Protein AF-A0A0G1MH00-F1 (afdb_monomer)

InterPro domains:
  IPR000829 DAGK family [PF01219] (3-76)
  IPR000829 DAGK family [PTHR34299] (6-81)
  IPR033717 Undecaprenol kinase [cd14265] (2-76)
  IPR036945 Diacylglycerol kinase (DAGK) superfamily [G3DSA:1.10.287.3610] (1-80)

Solvent-accessible surface area (backbone atoms only — not comparable to full-atom values): 4648 Å² total; per-residue (Å²): 110,75,70,56,59,77,76,44,94,68,54,71,68,55,53,52,51,55,51,49,40,50,51,52,36,52,50,41,49,50,51,40,56,52,48,49,54,50,41,55,70,77,39,79,82,44,65,68,65,46,46,56,52,49,55,51,42,53,49,53,40,48,54,45,45,52,52,35,50,52,54,48,47,69,66,47,51,69,69,74,82,104

Secondary structure (DSSP, 8-state):
-HHHHHHS---HHHHHHHHHHHHHHHHHHHHHHHHHHHHHHH-TT-HHHHHHHHHHHHHHHHHHHHHHHHHHHHHHHHHH--

Sequence (82 aa):
MFIGIWFFRLKVWQISALTLVIIIVLVLELINSIMERFVDVVSPRLHSQAKDIKDIMAGAVLIASIGSVIIGVLIFLPYIFV

Nearest PDB structures (foldseek):
  4d2e-assembly1_B  TM=9.118E-01  e=3.299E-02  Escherichia coli K-12
  4uxz-assembly1_C  TM=9.118E-01  e=4.825E-02  Escherichia coli K-12
  4d2e-assembly1_C  TM=9.145E-01  e=5.476E-02  Escherichia coli K-12
  4brb-assembly2_D  TM=8.965E-01  e=4.825E-02  Escherichia coli K-12
  7y5d-assembly1_9  TM=4.961E-01  e=5.953E+00  Mycolicibacterium smegmatis

Organism: NCBI:txid1619041

pLDDT: mean 88.88, std 8.89, range [58.31, 97.5]

Radius of gyration: 17.19 Å; Cα contacts (8 Å, |Δi|>4): 34; chains: 1; bounding box: 37×18×50 Å

Foldseek 3Di:
DVVLPVVDPADPVLVVLLVVLVVVLVVLVVVLVVVLVVLCVVCVPPVPVSVVVSVVSVVVSVVSVVVSVVSVCVRCVVVVVD

Mean predicted aligned error: 4.96 Å

Structure (mmCIF, N/CA/C/O backbone):
data_AF-A0A0G1MH00-F1
#
_entry.id   AF-A0A0G1MH00-F1
#
loop_
_atom_site.group_PDB
_atom_site.id
_atom_site.type_symbol
_atom_site.label_atom_id
_atom_site.label_alt_id
_atom_site.label_comp_id
_atom_site.label_asym_id
_atom_site.label_entity_id
_atom_site.label_seq_id
_atom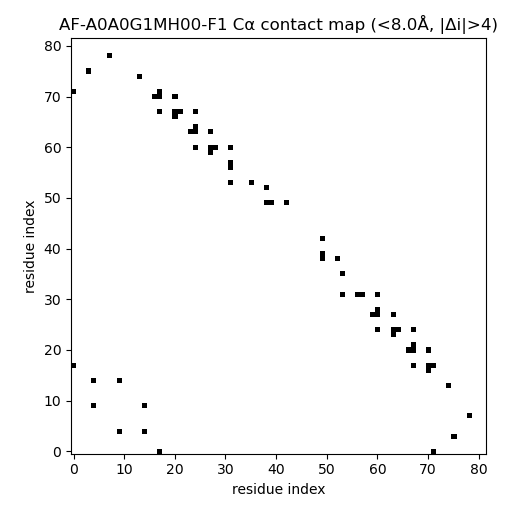_site.pdbx_PDB_ins_code
_atom_site.Cartn_x
_atom_site.Cartn_y
_atom_site.Cartn_z
_atom_site.occupancy
_atom_site.B_iso_or_equiv
_atom_site.auth_seq_id
_atom_site.auth_comp_id
_atom_site.auth_asym_id
_atom_site.auth_atom_id
_atom_site.pdbx_PDB_model_num
ATOM 1 N N . MET A 1 1 ? 8.263 -7.720 -4.566 1.00 69.25 1 MET A N 1
ATOM 2 C CA . MET A 1 1 ? 8.903 -6.577 -5.265 1.00 69.25 1 MET A CA 1
ATOM 3 C C . MET A 1 1 ? 10.410 -6.496 -5.040 1.00 69.25 1 MET A C 1
ATOM 5 O O . MET A 1 1 ? 11.111 -6.471 -6.039 1.00 69.25 1 MET A O 1
ATOM 9 N N . PHE A 1 2 ? 10.930 -6.518 -3.802 1.00 71.12 2 PHE A N 1
ATOM 10 C CA . PHE A 1 2 ? 12.385 -6.427 -3.554 1.00 71.12 2 PHE A CA 1
ATOM 11 C C . PHE A 1 2 ? 13.225 -7.471 -4.295 1.00 71.12 2 PHE A C 1
ATOM 13 O O . PHE A 1 2 ? 14.245 -7.126 -4.874 1.00 71.12 2 PHE A O 1
ATOM 20 N N . ILE A 1 3 ? 12.763 -8.723 -4.342 1.00 72.06 3 ILE A N 1
ATOM 21 C CA . ILE A 1 3 ? 13.460 -9.796 -5.064 1.00 72.06 3 ILE A CA 1
ATOM 22 C C . ILE A 1 3 ? 13.552 -9.463 -6.562 1.00 72.06 3 ILE A C 1
ATOM 24 O O . ILE A 1 3 ? 14.621 -9.564 -7.146 1.00 72.06 3 ILE A O 1
ATOM 28 N N . GLY A 1 4 ? 12.477 -8.949 -7.171 1.00 68.69 4 GLY A N 1
ATOM 29 C CA . GLY A 1 4 ? 12.466 -8.569 -8.588 1.00 68.69 4 GLY A CA 1
ATOM 30 C C . GLY A 1 4 ? 13.465 -7.460 -8.945 1.00 68.69 4 GLY A C 1
ATOM 31 O O . GLY A 1 4 ? 14.001 -7.467 -10.047 1.00 68.69 4 GLY A O 1
ATOM 32 N N . ILE A 1 5 ? 13.784 -6.553 -8.013 1.00 74.44 5 ILE A N 1
ATOM 33 C CA . ILE A 1 5 ? 14.801 -5.506 -8.234 1.00 74.44 5 ILE A CA 1
ATOM 34 C C . ILE A 1 5 ? 16.189 -6.119 -8.473 1.00 74.44 5 ILE A C 1
ATOM 36 O O . ILE A 1 5 ? 16.953 -5.592 -9.273 1.00 74.44 5 ILE A O 1
ATOM 40 N N . TRP A 1 6 ? 16.511 -7.233 -7.812 1.00 72.06 6 TRP A N 1
ATOM 41 C CA . TRP A 1 6 ? 17.811 -7.899 -7.947 1.00 72.06 6 TRP A CA 1
ATOM 42 C C . TRP A 1 6 ? 17.932 -8.750 -9.215 1.00 72.06 6 TRP A C 1
ATOM 44 O O . TRP A 1 6 ? 19.038 -8.942 -9.714 1.00 72.06 6 TRP A O 1
ATOM 54 N N . PHE A 1 7 ? 16.813 -9.252 -9.741 1.00 72.56 7 PHE A N 1
ATOM 55 C CA . PHE A 1 7 ? 16.803 -10.106 -10.932 1.00 72.56 7 PHE A CA 1
ATOM 56 C C . PHE A 1 7 ? 16.762 -9.313 -12.243 1.00 72.56 7 PHE A C 1
ATOM 58 O O . PHE A 1 7 ? 17.361 -9.734 -13.231 1.00 72.56 7 PHE A O 1
ATOM 65 N N . PHE A 1 8 ? 16.084 -8.163 -12.270 1.00 75.75 8 PHE A N 1
ATOM 66 C CA . PHE A 1 8 ? 15.884 -7.387 -13.492 1.00 75.75 8 PHE A CA 1
ATOM 67 C C . PHE A 1 8 ? 16.783 -6.147 -13.535 1.00 75.75 8 PHE A C 1
ATOM 69 O O . PHE A 1 8 ? 16.929 -5.433 -12.546 1.00 75.75 8 PHE A O 1
ATOM 76 N N . ARG A 1 9 ? 17.356 -5.835 -14.708 1.00 81.44 9 ARG A N 1
ATOM 77 C CA . ARG A 1 9 ? 18.111 -4.586 -14.940 1.00 81.44 9 ARG A CA 1
ATOM 78 C C . ARG A 1 9 ? 17.158 -3.388 -15.051 1.00 81.44 9 ARG A C 1
ATOM 80 O O . ARG A 1 9 ? 16.927 -2.849 -16.135 1.00 81.44 9 ARG A O 1
ATOM 87 N N . LEU A 1 10 ? 16.571 -3.006 -13.921 1.00 85.06 10 LEU A N 1
ATOM 88 C CA . LEU A 1 10 ? 15.646 -1.883 -13.820 1.00 85.06 10 LEU A CA 1
ATOM 89 C C . LEU A 1 10 ? 16.375 -0.540 -13.965 1.00 85.06 10 LEU A C 1
ATOM 91 O O . LEU A 1 10 ? 17.512 -0.361 -13.525 1.00 85.06 10 LEU A O 1
ATOM 95 N N . LYS A 1 11 ? 15.692 0.436 -14.560 1.00 89.38 11 LYS A N 1
ATOM 96 C CA . LYS A 1 11 ? 16.123 1.837 -14.604 1.00 89.38 11 LYS A CA 1
ATOM 97 C C . LYS A 1 11 ? 15.984 2.466 -13.216 1.00 89.38 11 LYS A C 1
ATOM 99 O O . LYS A 1 11 ? 15.095 2.104 -12.448 1.00 89.38 11 LYS A O 1
ATOM 104 N N . VAL A 1 12 ? 16.797 3.487 -12.934 1.00 89.06 12 VAL A N 1
ATOM 105 C CA . VAL A 1 12 ? 16.788 4.206 -11.644 1.00 89.06 12 VAL A CA 1
ATOM 106 C C . VAL A 1 12 ? 15.378 4.657 -11.252 1.00 89.06 12 VAL A C 1
ATOM 108 O O . VAL A 1 12 ? 14.954 4.404 -10.132 1.00 89.06 12 VAL A O 1
ATOM 111 N N . TRP A 1 13 ? 14.605 5.223 -12.187 1.00 90.38 13 TRP A N 1
ATOM 112 C CA . TRP A 1 13 ? 13.243 5.689 -11.901 1.00 90.38 13 TRP A CA 1
ATOM 113 C C . TRP A 1 13 ? 12.279 4.559 -11.498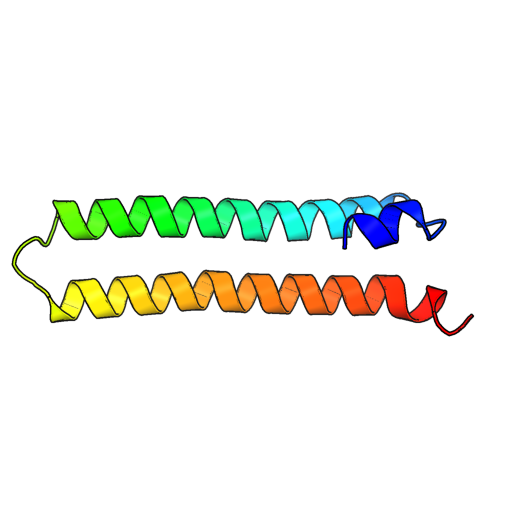 1.00 90.38 13 TRP A C 1
ATOM 115 O O . TRP A 1 13 ? 11.400 4.782 -10.670 1.00 90.38 13 TRP A O 1
ATOM 125 N N . GLN A 1 14 ? 12.449 3.343 -12.035 1.00 91.50 14 GLN A N 1
ATOM 126 C CA . GLN A 1 14 ? 11.627 2.180 -11.672 1.00 91.50 14 GLN A CA 1
ATOM 127 C C . GLN A 1 14 ? 11.953 1.725 -10.254 1.00 91.50 14 GLN A C 1
ATOM 129 O O . GLN A 1 14 ? 11.049 1.457 -9.469 1.00 91.50 14 GLN A O 1
ATOM 134 N N . ILE A 1 15 ? 13.241 1.697 -9.902 1.00 90.38 15 ILE A N 1
ATOM 135 C CA . ILE A 1 15 ? 13.697 1.377 -8.546 1.00 90.38 15 ILE A CA 1
ATOM 136 C C . ILE A 1 15 ? 13.178 2.426 -7.557 1.00 90.38 15 ILE A C 1
ATOM 138 O O . ILE A 1 15 ? 12.656 2.057 -6.505 1.00 90.38 15 ILE A O 1
ATOM 1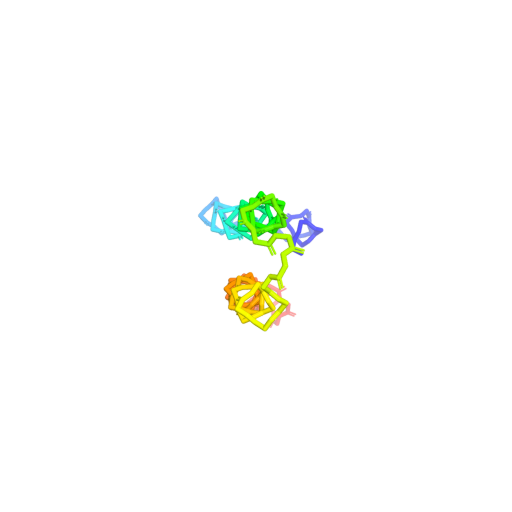42 N N . SER A 1 16 ? 13.250 3.717 -7.902 1.00 92.56 16 SER A N 1
ATOM 143 C CA . SER A 1 16 ? 12.697 4.802 -7.083 1.00 92.56 16 SER A CA 1
ATOM 144 C C . SER A 1 16 ? 11.191 4.642 -6.874 1.00 92.56 16 SE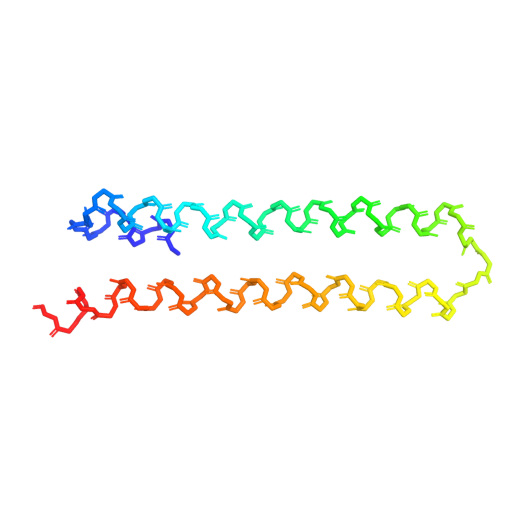R A C 1
ATOM 146 O O . SER A 1 16 ? 10.734 4.710 -5.736 1.00 92.56 16 SER A O 1
ATOM 148 N N . ALA A 1 17 ? 10.429 4.368 -7.938 1.00 93.25 17 ALA A N 1
ATOM 149 C CA . ALA A 1 17 ? 8.984 4.159 -7.853 1.00 93.25 17 ALA A CA 1
ATOM 150 C C . ALA A 1 17 ? 8.630 2.941 -6.983 1.00 93.25 17 ALA A C 1
ATOM 152 O O . ALA A 1 17 ? 7.810 3.068 -6.076 1.00 93.25 17 ALA A O 1
ATOM 153 N N . LEU A 1 18 ? 9.288 1.793 -7.198 1.00 93.00 18 LEU A N 1
ATOM 154 C CA . LEU A 1 18 ? 9.105 0.581 -6.386 1.00 93.00 18 LEU A CA 1
ATOM 155 C C . LEU A 1 18 ? 9.434 0.829 -4.910 1.00 93.00 18 LEU A C 1
ATOM 157 O O . LEU A 1 18 ? 8.692 0.406 -4.028 1.00 93.00 18 LEU A O 1
ATOM 161 N N . THR A 1 19 ? 10.536 1.523 -4.637 1.00 92.62 19 THR A N 1
ATOM 162 C CA . THR A 1 19 ? 10.960 1.836 -3.268 1.00 92.62 19 THR A CA 1
ATOM 163 C C . THR A 1 19 ? 9.942 2.742 -2.584 1.00 92.62 19 THR A C 1
ATOM 165 O O . THR A 1 19 ? 9.543 2.473 -1.453 1.00 92.62 19 THR A O 1
ATOM 168 N N . LEU A 1 20 ? 9.465 3.773 -3.285 1.00 95.06 20 LEU A N 1
ATOM 169 C CA . LEU A 1 20 ? 8.485 4.716 -2.757 1.00 95.06 20 LEU A CA 1
ATOM 170 C C . LEU A 1 20 ? 7.170 4.020 -2.387 1.00 95.06 20 LEU A C 1
ATOM 172 O O . LEU A 1 20 ? 6.679 4.210 -1.278 1.00 95.06 20 LEU A O 1
ATOM 176 N N . VAL A 1 21 ? 6.616 3.186 -3.272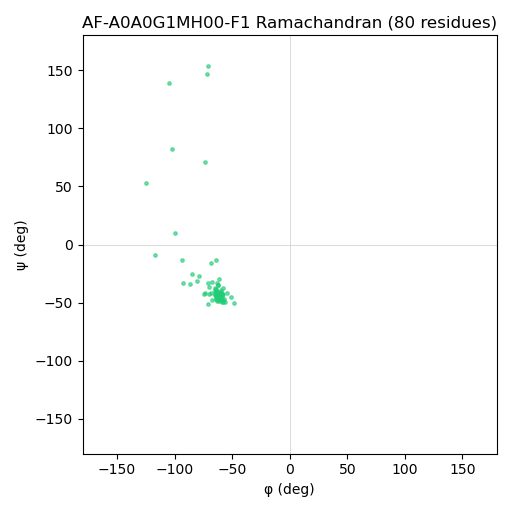 1.00 95.44 21 VAL A N 1
ATOM 177 C CA . VAL A 1 21 ? 5.330 2.517 -3.001 1.00 95.44 21 VAL A CA 1
ATOM 178 C C . VAL A 1 21 ? 5.431 1.505 -1.864 1.00 95.44 21 VAL A C 1
ATOM 180 O O . VAL A 1 21 ? 4.486 1.358 -1.094 1.00 95.44 21 VAL A O 1
ATOM 183 N N . ILE A 1 22 ? 6.585 0.853 -1.698 1.00 93.44 22 ILE A N 1
ATOM 184 C CA . ILE A 1 22 ? 6.831 -0.032 -0.556 1.00 93.44 22 ILE A CA 1
ATOM 185 C C . ILE A 1 22 ? 6.898 0.776 0.742 1.00 93.44 22 ILE A C 1
ATOM 187 O O . ILE A 1 22 ? 6.246 0.412 1.719 1.00 93.44 22 ILE A O 1
ATOM 191 N N . ILE A 1 23 ? 7.651 1.880 0.754 1.00 95.88 23 ILE A N 1
ATOM 192 C CA . ILE A 1 23 ? 7.757 2.750 1.932 1.00 95.88 23 ILE A CA 1
ATOM 193 C C . ILE A 1 23 ? 6.381 3.297 2.319 1.00 95.88 23 ILE A C 1
ATOM 195 O O . ILE A 1 23 ? 6.050 3.291 3.499 1.00 95.88 23 ILE A O 1
ATOM 199 N N . ILE A 1 24 ? 5.558 3.711 1.352 1.00 96.31 24 ILE A N 1
ATOM 200 C CA . ILE A 1 24 ? 4.199 4.206 1.616 1.00 96.31 24 ILE A CA 1
ATOM 201 C C . ILE A 1 24 ? 3.347 3.140 2.311 1.00 96.31 24 ILE A C 1
ATOM 203 O O . ILE A 1 24 ? 2.714 3.444 3.319 1.00 96.31 24 ILE A O 1
ATOM 207 N N . VAL A 1 25 ? 3.351 1.897 1.819 1.00 97.00 25 VAL A N 1
ATOM 208 C CA . VAL A 1 25 ? 2.600 0.800 2.455 1.00 97.00 25 VAL A CA 1
ATOM 209 C C . VAL A 1 25 ? 3.088 0.558 3.886 1.00 97.00 25 VAL A C 1
ATOM 211 O O . VAL A 1 25 ? 2.270 0.455 4.794 1.00 97.00 25 VAL A O 1
ATOM 214 N N . LEU A 1 26 ? 4.405 0.541 4.114 1.00 96.44 26 LEU A N 1
ATOM 215 C CA . LEU A 1 26 ? 4.977 0.357 5.454 1.00 96.44 26 LEU A CA 1
ATOM 216 C C . LEU A 1 26 ? 4.624 1.505 6.407 1.00 96.44 26 LEU A C 1
ATOM 218 O O . LEU A 1 26 ? 4.293 1.266 7.565 1.00 96.44 26 LEU A O 1
ATOM 222 N N . VAL A 1 27 ? 4.670 2.751 5.933 1.00 97.44 27 VAL A N 1
ATOM 223 C CA . VAL A 1 27 ? 4.273 3.921 6.727 1.00 97.44 27 VAL A CA 1
ATOM 224 C C . VAL A 1 27 ? 2.790 3.850 7.081 1.00 97.44 27 VAL A C 1
ATOM 226 O O . VAL A 1 27 ? 2.433 4.112 8.227 1.00 97.44 27 VAL A O 1
ATOM 229 N N . LEU A 1 28 ? 1.932 3.455 6.139 1.00 96.88 28 LEU A N 1
ATOM 230 C CA . LEU A 1 28 ? 0.504 3.286 6.404 1.00 96.88 28 LEU A CA 1
ATOM 231 C C . LEU A 1 28 ? 0.228 2.165 7.408 1.00 96.88 28 LEU A C 1
ATOM 233 O O . LEU A 1 28 ? -0.620 2.349 8.274 1.00 96.88 28 LEU A O 1
ATOM 237 N N . GLU A 1 29 ? 0.974 1.063 7.364 1.00 96.75 29 GLU A N 1
ATOM 238 C CA . GLU A 1 29 ? 0.867 -0.019 8.353 1.00 96.75 29 GLU A CA 1
ATOM 239 C C . GLU A 1 29 ? 1.251 0.451 9.767 1.00 96.75 29 GLU A C 1
ATOM 241 O O . GLU A 1 29 ? 0.575 0.143 10.756 1.00 96.75 29 GLU A O 1
ATOM 246 N N . LEU A 1 30 ? 2.309 1.264 9.872 1.00 97.50 30 LEU A N 1
ATOM 247 C CA . LEU A 1 30 ? 2.718 1.875 11.138 1.00 97.50 30 LEU A CA 1
ATOM 248 C C . LEU A 1 30 ? 1.663 2.856 11.658 1.00 97.50 30 LEU A C 1
ATOM 250 O O . LEU A 1 30 ? 1.339 2.828 12.845 1.00 97.50 30 LEU A O 1
ATOM 254 N N . ILE A 1 31 ? 1.103 3.697 10.784 1.00 95.81 31 ILE A N 1
ATOM 255 C CA . ILE A 1 31 ? 0.021 4.623 11.143 1.00 95.81 31 ILE A CA 1
ATOM 256 C C . ILE A 1 31 ? -1.220 3.844 11.592 1.00 95.81 31 ILE A C 1
ATOM 258 O O . ILE A 1 31 ? -1.800 4.197 12.616 1.00 95.81 31 ILE A O 1
ATOM 262 N N . ASN A 1 32 ? -1.589 2.771 10.887 1.00 96.44 32 ASN A N 1
ATOM 263 C CA . ASN A 1 32 ? -2.702 1.898 11.258 1.00 96.44 32 ASN A CA 1
ATOM 264 C C . ASN A 1 32 ? -2.503 1.332 12.674 1.00 96.44 32 ASN A C 1
ATOM 266 O O . ASN A 1 32 ? -3.379 1.474 13.522 1.00 96.44 32 ASN A O 1
ATOM 270 N N . SER A 1 33 ? -1.304 0.822 12.978 1.00 95.75 33 SER A N 1
ATOM 271 C CA . SER A 1 33 ? -0.953 0.315 14.314 1.00 95.75 33 SER A CA 1
ATOM 272 C C . SER A 1 33 ? -0.973 1.394 15.407 1.00 95.75 33 SER A C 1
ATOM 274 O O . SER A 1 33 ? -1.411 1.139 16.531 1.00 95.75 33 SER A O 1
ATOM 276 N N . ILE A 1 34 ? -0.480 2.604 15.112 1.00 95.88 34 ILE A N 1
ATOM 277 C CA . ILE A 1 34 ? -0.506 3.738 16.053 1.00 95.88 34 ILE A CA 1
ATOM 278 C C . ILE A 1 34 ? -1.949 4.117 16.370 1.00 95.88 34 ILE A C 1
ATOM 280 O O . ILE A 1 34 ? -2.311 4.279 17.537 1.00 95.88 34 ILE A O 1
ATOM 284 N N . MET A 1 35 ? -2.769 4.253 15.335 1.00 94.00 35 MET A N 1
ATOM 285 C CA . MET A 1 35 ? -4.147 4.679 15.485 1.00 94.00 35 MET A CA 1
ATOM 286 C C . MET A 1 35 ? -5.018 3.600 16.126 1.00 94.00 35 MET A C 1
ATOM 288 O O . MET A 1 35 ? -5.895 3.935 16.915 1.00 94.00 35 MET A O 1
ATOM 292 N N . GLU A 1 36 ? -4.749 2.319 15.872 1.00 92.69 36 GLU A N 1
ATOM 293 C CA . GLU A 1 36 ? -5.412 1.219 16.571 1.00 92.69 36 GLU A CA 1
ATOM 294 C C . GLU A 1 36 ? -5.223 1.345 18.089 1.00 92.69 36 GLU A C 1
ATOM 296 O O . GLU A 1 36 ? -6.197 1.365 18.844 1.00 92.69 36 GLU A O 1
ATOM 301 N N . ARG A 1 37 ? -3.973 1.545 18.528 1.00 93.00 37 ARG A N 1
ATOM 302 C CA . ARG A 1 37 ? -3.644 1.764 19.945 1.00 93.00 37 ARG A CA 1
ATOM 303 C C . ARG A 1 37 ? -4.265 3.047 20.487 1.00 93.00 37 ARG A C 1
ATOM 305 O O . ARG A 1 37 ? -4.710 3.075 21.629 1.00 93.00 37 ARG A O 1
ATOM 312 N N . PHE A 1 38 ? -4.289 4.112 19.688 1.00 92.94 38 PHE A N 1
ATOM 313 C CA . PHE A 1 38 ? -4.906 5.376 20.082 1.00 92.94 38 PHE A CA 1
ATOM 314 C C . PHE A 1 38 ? -6.411 5.216 20.333 1.00 92.94 38 PHE A C 1
ATOM 316 O O . PHE A 1 38 ? -6.914 5.659 21.365 1.00 92.94 38 PHE A O 1
ATOM 323 N N . VAL A 1 39 ? -7.121 4.535 19.431 1.00 90.81 39 VAL A N 1
ATOM 324 C CA . VAL A 1 39 ? -8.553 4.242 19.570 1.00 90.81 39 VAL A CA 1
ATOM 325 C C . VAL A 1 39 ? -8.819 3.392 20.813 1.00 90.81 39 VAL A C 1
ATOM 327 O O . VAL A 1 39 ? -9.740 3.711 21.567 1.00 90.81 39 VAL A O 1
ATOM 330 N N . ASP A 1 40 ? -7.988 2.382 21.080 1.00 89.38 40 ASP A N 1
ATOM 331 C CA . ASP A 1 40 ? -8.121 1.530 22.270 1.00 89.38 40 ASP A CA 1
ATOM 332 C C . ASP A 1 40 ? -7.952 2.319 23.581 1.00 89.38 40 ASP A C 1
ATOM 334 O O . ASP A 1 40 ? -8.650 2.055 24.562 1.00 89.38 40 ASP A O 1
ATOM 338 N N . VAL A 1 41 ? -7.075 3.330 23.595 1.00 90.31 41 VAL A N 1
ATOM 339 C CA . VAL A 1 41 ? -6.870 4.213 24.756 1.00 90.31 41 VAL A CA 1
ATOM 340 C C . VAL A 1 41 ? -8.030 5.195 24.943 1.00 90.31 41 VAL A C 1
ATOM 342 O O . VAL A 1 41 ? -8.457 5.432 26.073 1.00 90.31 41 VAL A O 1
ATOM 345 N N . VAL A 1 42 ? -8.544 5.780 23.859 1.00 88.38 42 VAL A N 1
ATOM 346 C CA . VAL A 1 42 ? -9.577 6.831 23.922 1.00 88.38 42 VAL A CA 1
ATOM 347 C C . VAL A 1 42 ? -10.980 6.257 24.131 1.00 88.38 42 VAL A C 1
ATOM 349 O O . VAL A 1 42 ? -11.819 6.897 24.764 1.00 88.38 42 VAL A O 1
ATOM 352 N N . SER A 1 43 ? -11.253 5.056 23.621 1.00 81.25 43 SER A N 1
ATOM 353 C CA . SER A 1 43 ? -12.599 4.469 23.584 1.00 81.25 43 SER A CA 1
ATOM 354 C C . SER A 1 43 ? -12.706 3.087 24.251 1.00 81.25 43 SER A C 1
ATOM 356 O O . SER A 1 43 ? -13.299 2.179 23.670 1.00 81.25 43 SER A O 1
ATOM 358 N N . PRO A 1 44 ? -12.264 2.905 25.514 1.00 72.31 44 PRO A N 1
ATOM 359 C CA . PRO A 1 44 ? -12.246 1.590 26.167 1.00 72.31 44 PRO A CA 1
ATOM 360 C C . PRO A 1 44 ? -13.638 0.967 26.391 1.00 72.31 44 PRO A C 1
ATOM 362 O O . PRO A 1 44 ? -13.743 -0.211 26.718 1.00 72.31 44 PRO A O 1
ATOM 365 N N . ARG A 1 45 ? -14.726 1.741 26.252 1.00 72.75 45 ARG A N 1
ATOM 366 C CA . ARG A 1 45 ? -16.115 1.266 26.425 1.00 72.75 45 ARG A CA 1
ATOM 367 C C . ARG A 1 45 ? -16.974 1.351 25.157 1.00 72.75 45 ARG A C 1
ATOM 369 O O . ARG A 1 45 ? -18.072 0.799 25.145 1.00 72.75 45 ARG A O 1
ATOM 376 N N . LEU A 1 46 ? -16.496 1.998 24.091 1.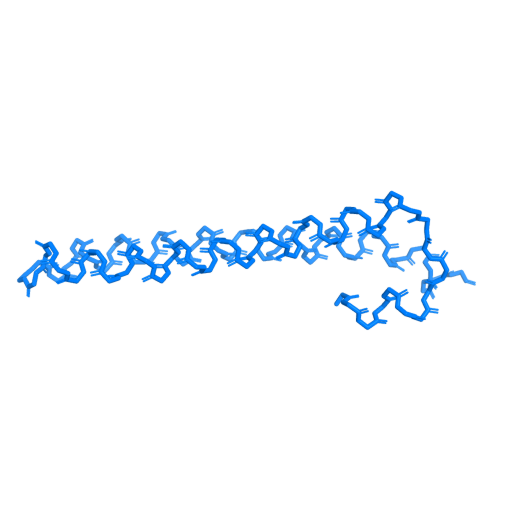00 72.06 46 LEU A N 1
ATOM 377 C CA . LEU A 1 46 ? -17.243 2.217 22.845 1.00 72.06 46 LEU A CA 1
ATOM 378 C C . LEU A 1 46 ? -16.780 1.228 21.770 1.00 72.06 46 LEU A C 1
ATOM 380 O O . LEU A 1 46 ? -15.965 1.550 20.913 1.00 72.06 46 LEU A O 1
ATOM 384 N N . HIS A 1 47 ? -17.319 0.009 21.817 1.00 77.31 47 HIS A N 1
ATOM 385 C CA . HIS A 1 47 ? -16.873 -1.086 20.950 1.00 77.31 47 HIS A CA 1
ATOM 386 C C . HIS A 1 47 ? -17.261 -0.907 19.473 1.00 77.31 47 HIS A C 1
ATOM 388 O O . HIS A 1 47 ? -16.482 -1.279 18.600 1.00 77.31 47 HIS A O 1
ATOM 394 N N . SER A 1 48 ? -18.439 -0.346 19.169 1.00 83.38 48 SER A N 1
ATOM 395 C CA . SER A 1 48 ? -18.902 -0.210 17.777 1.00 83.38 48 SER A CA 1
ATOM 396 C C . SER A 1 48 ? -18.108 0.842 17.003 1.00 83.38 48 SER A C 1
ATOM 398 O O . SER A 1 48 ? -17.542 0.536 15.964 1.00 83.38 48 SER A O 1
ATOM 400 N N . GLN A 1 49 ? -17.982 2.052 17.552 1.00 84.62 49 GLN A N 1
ATOM 401 C CA . GLN A 1 49 ? -17.259 3.152 16.903 1.00 84.62 49 GLN A CA 1
ATOM 402 C C . GLN A 1 49 ? -15.763 2.849 16.760 1.00 84.62 49 GLN A C 1
ATOM 404 O O . GLN A 1 49 ? -15.164 3.153 15.732 1.00 84.62 49 GLN A O 1
ATOM 409 N N . ALA A 1 50 ? -15.158 2.214 17.772 1.00 87.81 50 ALA A N 1
ATOM 410 C CA . ALA A 1 50 ? -13.765 1.787 17.705 1.00 87.81 50 ALA A CA 1
ATOM 411 C C . ALA A 1 50 ? -13.536 0.787 16.565 1.00 87.81 50 ALA A C 1
ATOM 413 O O . ALA A 1 50 ? -12.544 0.891 15.844 1.00 87.81 50 ALA A O 1
ATOM 414 N N . LYS A 1 51 ? -14.470 -0.152 16.374 1.00 88.50 51 LYS A N 1
ATOM 415 C CA . LYS A 1 51 ? -14.415 -1.118 15.279 1.00 88.50 51 LYS A CA 1
ATOM 416 C C . LYS A 1 51 ? -14.512 -0.431 13.916 1.00 88.50 51 LYS A C 1
ATOM 418 O O . LYS A 1 51 ? -13.671 -0.698 13.067 1.00 88.50 51 LYS A O 1
ATOM 423 N N . ASP A 1 52 ? -15.458 0.490 13.740 1.00 91.06 52 ASP A N 1
ATOM 424 C CA . ASP A 1 52 ? -15.634 1.205 12.470 1.00 91.06 52 ASP A CA 1
ATOM 425 C C . ASP A 1 52 ? -14.357 1.962 12.066 1.00 91.06 52 ASP A C 1
ATOM 427 O O . ASP A 1 52 ? -13.927 1.906 10.914 1.00 91.06 52 ASP A O 1
ATOM 431 N N . ILE A 1 53 ? -13.697 2.624 13.024 1.00 90.88 53 ILE A N 1
ATOM 432 C CA . ILE A 1 53 ? -12.428 3.321 12.773 1.00 90.88 53 ILE A CA 1
ATOM 433 C C . ILE A 1 53 ? -11.333 2.323 12.377 1.00 90.88 53 ILE A C 1
ATOM 435 O O . ILE A 1 53 ? -10.637 2.552 11.387 1.00 90.88 53 ILE A O 1
ATOM 439 N N . LYS A 1 54 ? -11.189 1.210 13.107 1.00 92.19 54 LYS A N 1
ATOM 440 C CA . LYS A 1 54 ? -10.208 0.155 12.789 1.00 92.19 54 LYS A CA 1
ATOM 441 C C . LYS A 1 54 ? -10.423 -0.422 11.388 1.00 92.19 54 LYS A C 1
ATOM 443 O O . LYS A 1 54 ? -9.458 -0.546 10.634 1.00 92.19 54 LYS A O 1
ATOM 448 N N . ASP A 1 55 ? -11.670 -0.680 11.008 1.00 95.00 55 ASP A N 1
ATOM 449 C CA . ASP A 1 55 ? -12.012 -1.216 9.689 1.00 95.00 55 ASP A CA 1
ATOM 450 C C . ASP A 1 55 ? -11.667 -0.219 8.563 1.00 95.00 55 ASP A C 1
ATOM 452 O O . ASP A 1 55 ? -11.102 -0.606 7.535 1.00 95.00 55 ASP A O 1
ATOM 456 N N . ILE A 1 56 ? -11.919 1.081 8.764 1.00 94.69 56 ILE A N 1
ATOM 457 C CA . ILE A 1 56 ? -11.554 2.133 7.796 1.00 94.69 56 ILE A CA 1
ATOM 458 C C . ILE A 1 56 ? -10.032 2.220 7.619 1.00 94.69 56 ILE A C 1
ATOM 460 O O . ILE A 1 56 ? -9.545 2.340 6.490 1.00 94.69 56 ILE A O 1
ATOM 464 N N . MET A 1 57 ? -9.268 2.147 8.710 1.00 93.88 57 MET A N 1
ATOM 465 C CA . MET A 1 57 ? -7.806 2.236 8.648 1.00 93.88 57 MET A CA 1
ATOM 466 C C . MET A 1 57 ? -7.184 1.018 7.964 1.00 93.88 57 MET A C 1
ATOM 468 O O . MET A 1 57 ? -6.328 1.181 7.091 1.00 93.88 57 MET A O 1
ATOM 472 N N . ALA A 1 58 ? -7.678 -0.186 8.266 1.00 94.38 58 ALA A N 1
ATOM 473 C CA . ALA A 1 58 ? -7.294 -1.396 7.545 1.00 94.38 58 ALA A CA 1
ATOM 474 C C . ALA A 1 58 ? -7.639 -1.293 6.045 1.00 94.38 58 ALA A C 1
ATOM 476 O O . ALA A 1 58 ? -6.836 -1.672 5.188 1.00 94.38 58 ALA A O 1
ATOM 477 N N . GLY A 1 59 ? -8.791 -0.702 5.710 1.00 96.19 59 GLY A N 1
ATOM 478 C CA . GLY A 1 59 ? -9.178 -0.404 4.331 1.00 96.19 59 GLY A CA 1
ATOM 479 C C . GLY A 1 59 ? -8.190 0.521 3.609 1.00 96.19 59 GLY A C 1
ATOM 480 O O . GLY A 1 59 ? -7.841 0.269 2.453 1.00 96.19 59 GLY A O 1
ATOM 481 N N . ALA A 1 60 ? -7.677 1.553 4.283 1.00 95.50 60 ALA A N 1
ATOM 482 C CA . ALA A 1 60 ? -6.685 2.464 3.709 1.00 95.50 60 ALA A CA 1
ATOM 483 C C . ALA A 1 60 ? -5.359 1.752 3.379 1.00 95.50 60 ALA A C 1
ATOM 485 O O . ALA A 1 60 ? -4.815 1.931 2.283 1.00 95.50 60 ALA A O 1
ATOM 486 N N . VAL A 1 61 ? -4.8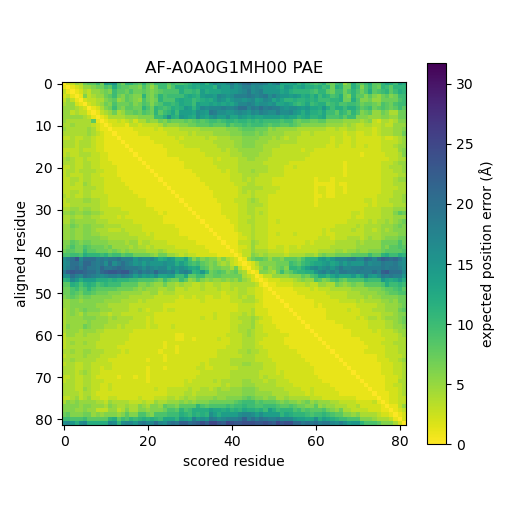67 0.900 4.286 1.00 96.19 61 VAL A N 1
ATOM 487 C CA . VAL A 1 61 ? -3.670 0.072 4.052 1.00 96.19 61 VAL A CA 1
ATOM 488 C C . VAL A 1 61 ? -3.890 -0.882 2.875 1.00 96.19 61 VAL A C 1
ATOM 490 O O . VAL A 1 61 ? -3.006 -1.032 2.024 1.00 96.19 61 VAL A O 1
ATOM 493 N N . LEU A 1 62 ? -5.069 -1.505 2.787 1.00 96.44 62 LEU A N 1
ATOM 494 C CA . LEU A 1 62 ? -5.411 -2.424 1.701 1.00 96.44 62 LEU A CA 1
ATOM 495 C C . LEU A 1 62 ? -5.374 -1.723 0.338 1.00 96.44 62 LEU A C 1
ATOM 497 O O . LEU A 1 62 ? -4.755 -2.234 -0.597 1.00 96.44 62 LEU A O 1
ATOM 501 N N . ILE A 1 63 ? -5.978 -0.537 0.229 1.00 97.31 63 ILE A N 1
ATOM 502 C CA . ILE A 1 63 ? -5.975 0.258 -1.009 1.00 97.31 63 ILE A CA 1
ATOM 503 C C . ILE A 1 63 ? -4.538 0.595 -1.427 1.00 97.31 63 ILE A C 1
ATOM 505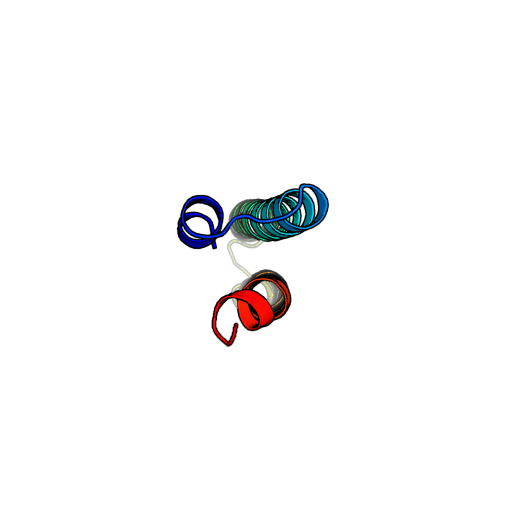 O O . ILE A 1 63 ? -4.170 0.408 -2.591 1.00 97.31 63 ILE A O 1
ATOM 509 N N . ALA A 1 64 ? -3.701 1.036 -0.486 1.00 96.25 64 ALA A N 1
ATOM 510 C CA . ALA A 1 64 ? -2.300 1.333 -0.772 1.00 96.25 64 ALA A CA 1
ATOM 511 C C . ALA A 1 64 ? -1.511 0.086 -1.197 1.00 96.25 64 ALA A C 1
ATOM 513 O O . ALA A 1 64 ? -0.695 0.149 -2.119 1.00 96.25 64 ALA A O 1
ATOM 514 N N . SER A 1 65 ? -1.788 -1.059 -0.572 1.00 96.12 65 SER A N 1
ATOM 515 C CA . SER A 1 65 ? -1.153 -2.339 -0.899 1.00 96.12 65 SER A CA 1
ATOM 516 C C . SER A 1 65 ? -1.524 -2.806 -2.307 1.00 96.12 65 SER A C 1
ATOM 518 O O . SER A 1 65 ? -0.645 -3.202 -3.073 1.00 96.12 65 SER A O 1
ATOM 520 N N . ILE A 1 66 ? -2.796 -2.678 -2.696 1.00 97.38 66 ILE A N 1
ATOM 521 C CA . ILE A 1 66 ? -3.260 -2.956 -4.063 1.00 97.38 66 ILE A CA 1
ATOM 522 C C . ILE A 1 66 ? -2.573 -2.018 -5.063 1.00 97.38 66 ILE A C 1
ATOM 524 O O . ILE A 1 66 ? -2.052 -2.482 -6.077 1.00 97.38 66 ILE A O 1
ATOM 528 N N . GLY A 1 67 ? -2.503 -0.717 -4.767 1.00 96.25 67 GLY A N 1
ATOM 529 C CA . GLY A 1 67 ? -1.795 0.252 -5.609 1.00 96.25 67 GLY A CA 1
ATOM 530 C C . GLY A 1 67 ? -0.312 -0.094 -5.795 1.00 96.25 67 GLY A C 1
ATOM 531 O O . GLY A 1 67 ? 0.201 -0.052 -6.915 1.00 96.25 67 GLY A O 1
ATOM 532 N N . SER A 1 68 ? 0.361 -0.516 -4.722 1.00 95.94 68 SER A N 1
ATOM 533 C CA . SER A 1 68 ? 1.751 -0.984 -4.759 1.00 95.94 68 SER A CA 1
ATOM 534 C C . SER A 1 68 ? 1.918 -2.210 -5.665 1.00 95.94 68 SER A C 1
ATOM 536 O O . SER A 1 68 ? 2.810 -2.232 -6.518 1.00 95.94 68 SER A O 1
ATOM 538 N N . VAL A 1 69 ? 1.011 -3.191 -5.572 1.00 94.69 69 VAL A N 1
ATOM 539 C CA . VAL A 1 69 ? 1.005 -4.367 -6.460 1.00 94.69 69 VAL A CA 1
ATOM 540 C C . VAL A 1 69 ? 0.806 -3.964 -7.920 1.00 94.69 69 VAL A C 1
ATOM 542 O O . VAL A 1 69 ? 1.562 -4.429 -8.770 1.00 94.69 69 VAL A O 1
ATOM 545 N N . ILE A 1 70 ? -0.147 -3.077 -8.220 1.00 95.94 70 ILE A N 1
ATOM 546 C CA . ILE A 1 70 ? -0.400 -2.596 -9.589 1.00 95.94 70 ILE A CA 1
ATOM 547 C C . ILE A 1 70 ? 0.861 -1.947 -10.170 1.00 95.94 70 ILE A C 1
ATOM 549 O O . ILE A 1 70 ? 1.275 -2.290 -11.277 1.00 95.94 70 ILE A O 1
ATOM 553 N N . ILE A 1 71 ? 1.514 -1.059 -9.417 1.00 94.50 71 ILE A N 1
ATOM 554 C CA . ILE A 1 71 ? 2.752 -0.396 -9.855 1.00 94.50 71 ILE A CA 1
ATOM 555 C C . ILE A 1 71 ? 3.873 -1.421 -10.063 1.00 94.50 71 ILE A C 1
ATOM 557 O O . ILE A 1 71 ? 4.597 -1.351 -11.057 1.00 94.50 71 ILE A O 1
ATOM 561 N N . GLY A 1 72 ? 3.987 -2.409 -9.173 1.00 92.12 72 GLY A N 1
ATOM 562 C CA . GLY A 1 72 ? 4.919 -3.522 -9.330 1.00 92.12 72 GLY A CA 1
ATOM 563 C C . GLY A 1 72 ? 4.685 -4.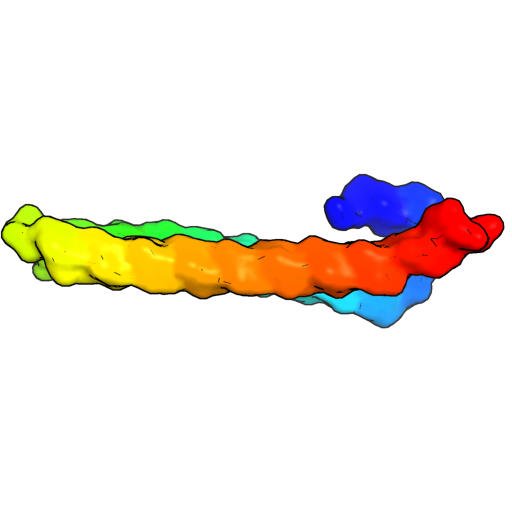302 -10.618 1.00 92.12 72 GLY A C 1
ATOM 564 O O . GLY A 1 72 ? 5.626 -4.500 -11.384 1.00 92.12 72 GLY A O 1
ATOM 565 N N . VAL A 1 73 ? 3.441 -4.695 -10.889 1.00 92.06 73 VAL A N 1
ATOM 566 C CA . VAL A 1 73 ? 3.074 -5.406 -12.119 1.00 92.06 73 VAL A CA 1
ATOM 567 C C . VAL A 1 73 ? 3.420 -4.564 -13.340 1.00 92.06 73 VAL A C 1
ATOM 569 O O . VAL A 1 73 ? 4.114 -5.067 -14.212 1.00 92.06 73 VAL A O 1
ATOM 572 N N . LEU A 1 74 ? 3.039 -3.285 -13.389 1.00 91.81 74 LEU A N 1
ATOM 573 C CA . LEU A 1 74 ? 3.340 -2.407 -14.529 1.00 91.81 74 LEU A CA 1
ATOM 574 C C . LEU A 1 74 ? 4.844 -2.280 -14.809 1.00 91.81 74 LEU A C 1
ATOM 576 O O . LEU A 1 74 ? 5.252 -2.226 -15.968 1.00 91.81 74 LEU A O 1
ATOM 580 N N . ILE A 1 75 ? 5.670 -2.247 -13.761 1.00 91.44 75 ILE A N 1
ATOM 581 C CA . ILE A 1 75 ? 7.126 -2.164 -13.902 1.00 91.44 75 ILE A CA 1
ATOM 582 C C . ILE A 1 75 ? 7.719 -3.498 -14.361 1.00 91.44 75 ILE A C 1
ATOM 584 O O . ILE A 1 75 ? 8.599 -3.480 -15.217 1.00 91.44 75 ILE A O 1
ATOM 588 N N . PHE A 1 76 ? 7.264 -4.632 -13.820 1.00 89.19 76 PHE A N 1
ATOM 589 C CA . PHE A 1 76 ? 7.843 -5.949 -14.115 1.00 89.19 76 PHE A CA 1
ATOM 590 C C . PHE A 1 76 ? 7.281 -6.618 -15.377 1.00 89.19 76 PHE A C 1
ATOM 592 O O . PHE A 1 76 ? 7.997 -7.400 -15.995 1.00 89.19 76 PHE A O 1
ATOM 599 N N . LEU A 1 77 ? 6.054 -6.299 -15.801 1.00 88.44 77 LEU A N 1
ATOM 600 C CA . LEU A 1 77 ? 5.415 -6.859 -16.999 1.00 88.44 77 LEU A CA 1
ATOM 601 C C . LEU A 1 77 ? 6.319 -6.815 -18.250 1.00 88.44 77 LEU A C 1
ATOM 603 O O . LEU A 1 77 ? 6.522 -7.868 -18.853 1.00 88.44 77 LEU A O 1
ATOM 607 N N . PRO A 1 78 ? 6.935 -5.675 -18.627 1.00 85.12 78 PRO A N 1
ATOM 608 C CA . PRO A 1 78 ? 7.796 -5.625 -19.809 1.00 85.12 78 PRO A CA 1
ATOM 609 C C . PRO A 1 78 ? 9.101 -6.417 -19.668 1.00 85.12 78 PRO A C 1
ATOM 611 O O . PRO A 1 78 ? 9.744 -6.656 -20.676 1.00 85.12 78 PRO A O 1
ATOM 614 N N . TYR A 1 79 ? 9.513 -6.809 -18.461 1.00 84.62 79 TYR A N 1
ATOM 615 C CA . TYR A 1 79 ? 10.724 -7.613 -18.252 1.00 84.62 79 TYR A CA 1
ATOM 616 C C . TYR A 1 79 ? 10.452 -9.120 -18.210 1.00 84.62 79 TYR A C 1
ATOM 618 O O . TYR A 1 79 ? 11.392 -9.904 -18.229 1.00 84.62 79 TYR A O 1
ATOM 626 N N . ILE A 1 80 ? 9.185 -9.525 -18.084 1.00 81.38 80 ILE A N 1
ATOM 627 C CA . ILE A 1 80 ? 8.776 -10.937 -18.057 1.00 81.38 80 ILE A CA 1
ATOM 628 C C . ILE A 1 80 ? 8.411 -11.424 -19.465 1.00 81.38 80 ILE A C 1
ATOM 630 O O . ILE A 1 80 ? 8.622 -12.590 -19.784 1.00 81.38 80 ILE A O 1
ATOM 634 N N . PHE A 1 81 ? 7.852 -10.543 -20.297 1.00 75.06 81 PHE A N 1
ATOM 635 C CA . PHE A 1 81 ? 7.394 -10.864 -21.654 1.00 75.06 81 PHE A CA 1
ATOM 636 C C . PHE A 1 81 ? 8.383 -10.453 -22.762 1.00 75.06 81 PHE A C 1
ATOM 638 O O . PHE A 1 81 ? 8.028 -10.507 -23.939 1.00 75.06 81 PHE A O 1
ATOM 645 N N . VAL A 1 82 ? 9.600 -10.045 -22.392 1.00 58.31 82 VAL A N 1
ATOM 646 C CA . VAL A 1 82 ? 10.720 -9.706 -23.289 1.00 58.31 82 VAL A CA 1
ATOM 647 C C . VAL A 1 82 ? 11.937 -10.501 -22.851 1.00 58.31 82 VAL A C 1
ATOM 649 O O . VAL A 1 82 ? 12.600 -11.075 -23.740 1.00 58.31 82 VAL A O 1
#